Protein AF-A0A8T2UZT3-F1 (afdb_monomer)

Structure (mmCIF, N/CA/C/O backbone):
data_AF-A0A8T2UZT3-F1
#
_entry.id   AF-A0A8T2UZT3-F1
#
loop_
_atom_site.group_PDB
_atom_site.id
_atom_site.type_symbol
_atom_si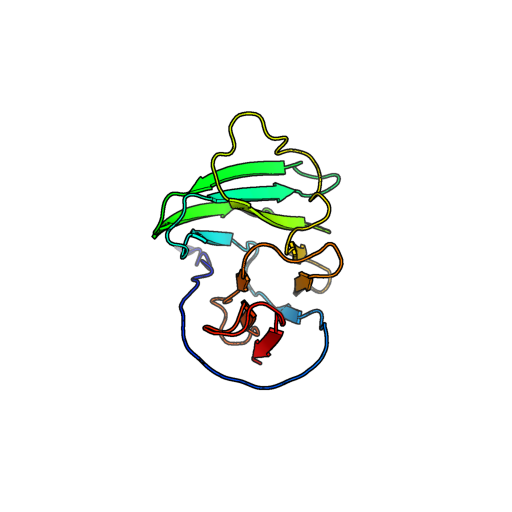te.label_atom_id
_atom_site.label_alt_id
_atom_site.label_comp_id
_atom_site.label_asym_id
_atom_site.label_entity_id
_atom_site.label_seq_id
_atom_site.pdbx_PDB_ins_code
_atom_site.Cartn_x
_atom_site.Cartn_y
_atom_site.Cartn_z
_atom_site.occupancy
_atom_site.B_iso_or_equiv
_atom_site.auth_seq_id
_atom_site.auth_comp_id
_atom_site.auth_asym_id
_atom_site.auth_atom_id
_atom_site.pdbx_PDB_model_num
ATOM 1 N N . MET A 1 1 ? -3.918 -9.279 -37.104 1.00 33.41 1 MET A N 1
ATOM 2 C CA . MET A 1 1 ? -2.970 -9.487 -35.991 1.00 33.41 1 MET A CA 1
ATOM 3 C C . MET A 1 1 ? -3.559 -8.793 -34.781 1.00 33.41 1 MET A C 1
ATOM 5 O O . MET A 1 1 ? -3.573 -7.572 -34.755 1.00 33.41 1 MET A O 1
ATOM 9 N N . TYR A 1 2 ? -4.164 -9.549 -33.867 1.00 26.02 2 TYR A N 1
ATOM 10 C CA . TYR A 1 2 ? -4.752 -9.002 -32.644 1.00 26.02 2 TYR A CA 1
ATOM 11 C C . TYR A 1 2 ? -3.688 -9.068 -31.547 1.00 26.02 2 TYR A C 1
ATOM 13 O O . TYR A 1 2 ? -3.231 -10.158 -31.210 1.00 26.02 2 TYR A O 1
ATOM 21 N N . SER A 1 3 ? -3.255 -7.909 -31.048 1.00 29.91 3 SER A N 1
ATOM 22 C CA . SER A 1 3 ? -2.417 -7.824 -29.852 1.00 29.91 3 SER A CA 1
ATOM 23 C C . SER A 1 3 ? -3.328 -8.016 -28.642 1.00 29.91 3 SER A C 1
ATOM 25 O O . SER A 1 3 ? -4.136 -7.145 -28.329 1.00 29.91 3 SER A O 1
ATOM 27 N N . LEU A 1 4 ? -3.267 -9.193 -28.024 1.00 28.86 4 LEU A N 1
ATOM 28 C CA . LEU A 1 4 ? -3.896 -9.455 -26.734 1.00 28.86 4 LEU A CA 1
ATOM 29 C C . LEU A 1 4 ? -2.993 -8.850 -25.656 1.00 28.86 4 LEU A C 1
ATOM 31 O O . LEU A 1 4 ? -1.961 -9.422 -25.314 1.00 28.86 4 LEU A O 1
ATOM 35 N N . SER A 1 5 ? -3.359 -7.677 -25.144 1.00 33.09 5 SER A N 1
ATOM 36 C CA . SER A 1 5 ? -2.734 -7.100 -23.956 1.00 33.09 5 SER A CA 1
ATOM 37 C C . SER A 1 5 ? -3.141 -7.928 -22.734 1.00 33.09 5 SER A C 1
ATOM 39 O O . SER A 1 5 ? -4.269 -7.813 -22.256 1.00 33.09 5 SER A O 1
ATOM 41 N N . LEU A 1 6 ? -2.244 -8.788 -22.241 1.00 32.38 6 LEU A N 1
ATOM 42 C CA . LEU A 1 6 ? -2.398 -9.405 -20.924 1.00 32.38 6 LEU A CA 1
ATOM 43 C C . LEU A 1 6 ? -2.121 -8.339 -19.856 1.00 32.38 6 LEU A C 1
ATOM 45 O O . LEU A 1 6 ? -0.973 -7.962 -19.637 1.00 32.38 6 LEU A O 1
ATOM 49 N N . SER A 1 7 ? -3.167 -7.851 -19.195 1.00 34.31 7 SER A N 1
ATOM 50 C CA . SER A 1 7 ? -3.043 -7.069 -17.965 1.00 34.31 7 SER A CA 1
ATOM 51 C C . SER A 1 7 ? -2.742 -8.014 -16.798 1.00 34.31 7 SER A C 1
ATOM 53 O O . SER A 1 7 ? -3.551 -8.894 -16.498 1.00 34.31 7 SER A O 1
ATOM 55 N N . LEU A 1 8 ? -1.593 -7.850 -16.136 1.00 37.09 8 LEU A N 1
ATOM 56 C CA . LEU A 1 8 ? -1.303 -8.528 -14.871 1.00 37.09 8 LEU A CA 1
ATOM 57 C C . LEU A 1 8 ? -2.037 -7.799 -13.739 1.00 37.09 8 LEU A C 1
ATOM 59 O O . LEU A 1 8 ? -1.642 -6.713 -13.327 1.00 37.09 8 LEU A O 1
ATOM 63 N N . SER A 1 9 ? -3.119 -8.393 -13.244 1.00 35.59 9 SER A N 1
ATOM 64 C CA . SER A 1 9 ? -3.790 -7.985 -12.005 1.00 35.59 9 SER A CA 1
ATOM 65 C C . SER A 1 9 ? -3.053 -8.611 -10.827 1.00 35.59 9 SER A C 1
ATOM 67 O O . SER A 1 9 ? -2.934 -9.827 -10.840 1.00 35.59 9 SER A O 1
ATOM 69 N N . LEU A 1 10 ? -2.558 -7.887 -9.818 1.00 36.94 10 LEU A N 1
ATOM 70 C CA . LEU A 1 10 ? -2.170 -8.538 -8.552 1.00 36.94 10 LEU A CA 1
ATOM 71 C C . LEU A 1 10 ? -3.435 -9.082 -7.863 1.00 36.94 10 LEU A C 1
ATOM 73 O O . LEU A 1 10 ? -4.482 -8.455 -7.925 1.00 36.94 10 LEU A O 1
ATOM 77 N N . SER A 1 11 ? -3.389 -10.240 -7.210 1.00 33.47 11 SER A N 1
ATOM 78 C CA .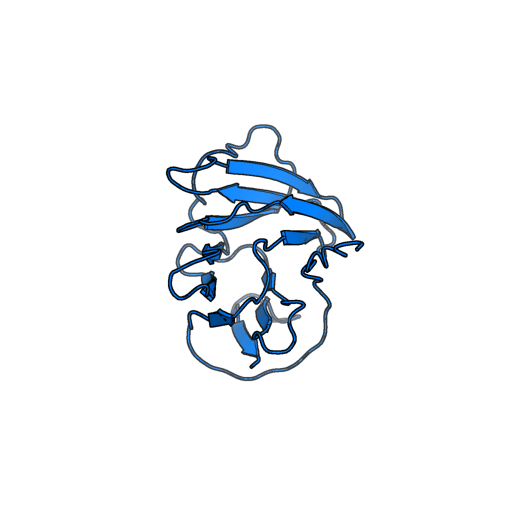 SER A 1 11 ? -4.548 -10.776 -6.482 1.00 33.47 11 SER A CA 1
ATOM 79 C C . SER A 1 11 ? -4.107 -11.241 -5.101 1.00 33.47 11 SER A C 1
ATOM 81 O O . SER A 1 11 ? -3.419 -12.252 -4.979 1.00 33.47 11 SER A O 1
ATOM 83 N N . LEU A 1 12 ? -4.495 -10.512 -4.049 1.00 30.17 12 LEU A N 1
ATOM 84 C CA . LEU A 1 12 ? -4.271 -10.923 -2.658 1.00 30.17 12 LEU A CA 1
ATOM 85 C C . LEU A 1 12 ? -5.051 -12.211 -2.364 1.00 30.17 12 LEU A C 1
ATOM 87 O O . LEU A 1 12 ? -6.256 -12.242 -2.598 1.00 30.17 12 LEU A O 1
ATOM 91 N N . SER A 1 13 ? -4.434 -13.217 -1.742 1.00 30.02 13 SER A N 1
ATOM 92 C CA . SER A 1 13 ? -5.118 -14.388 -1.161 1.00 30.02 13 SER A CA 1
ATOM 93 C C . SER A 1 13 ? -4.395 -14.894 0.097 1.00 30.02 13 SER A C 1
ATOM 95 O O . SER A 1 13 ? -3.169 -14.910 0.126 1.00 30.02 13 SER A O 1
ATOM 97 N N . LEU A 1 14 ? -5.144 -15.294 1.139 1.00 25.36 14 LEU A N 1
ATOM 98 C CA . LEU A 1 14 ? -4.613 -15.782 2.426 1.00 25.36 14 LEU A CA 1
ATOM 99 C C . LEU A 1 14 ? -4.126 -17.238 2.345 1.00 25.36 14 LEU A C 1
ATOM 101 O O . LEU A 1 14 ? -4.898 -18.119 1.975 1.00 25.36 14 LEU A O 1
ATOM 105 N N . SER A 1 15 ? -2.917 -17.521 2.839 1.00 24.89 15 SER A N 1
ATOM 106 C CA . SER A 1 15 ? -2.613 -18.765 3.573 1.00 24.89 15 SER A CA 1
ATOM 107 C C . SER A 1 15 ? -1.273 -18.697 4.333 1.00 24.89 15 SER A C 1
ATOM 109 O O . SER A 1 15 ? -0.363 -17.956 3.971 1.00 24.89 15 SER A O 1
ATOM 111 N N . LEU A 1 16 ? -1.218 -19.451 5.439 1.00 21.41 16 LEU A N 1
ATOM 112 C CA . LEU A 1 16 ? -0.165 -19.545 6.463 1.00 21.41 16 LEU A CA 1
ATOM 113 C C . LEU A 1 16 ? 1.229 -19.940 5.928 1.00 21.41 16 LEU A C 1
ATOM 115 O O . LEU A 1 16 ? 1.329 -20.908 5.176 1.00 21.41 16 LEU A O 1
ATOM 119 N N . SER A 1 17 ? 2.295 -19.333 6.476 1.00 22.38 17 SER A N 1
ATOM 120 C CA . SER A 1 17 ? 3.566 -20.017 6.822 1.00 22.38 17 SER A CA 1
ATOM 121 C C . SER A 1 17 ? 4.558 -19.084 7.547 1.00 22.38 17 SER A C 1
ATOM 123 O O . SER A 1 17 ? 4.803 -17.974 7.083 1.00 22.38 17 SER A O 1
ATOM 125 N N . LEU A 1 18 ? 5.128 -19.555 8.669 1.00 20.45 18 LEU A N 1
ATOM 126 C CA . LEU A 1 18 ? 6.238 -18.941 9.421 1.00 20.45 18 LEU A CA 1
ATOM 127 C C . LEU A 1 18 ? 7.576 -19.047 8.658 1.00 20.45 18 LEU A C 1
ATOM 129 O O . LEU A 1 18 ? 7.887 -20.142 8.201 1.00 20.45 18 LEU A O 1
ATOM 133 N N . SER A 1 19 ? 8.415 -17.996 8.682 1.00 23.06 19 SER A N 1
ATOM 134 C CA . SER A 1 19 ? 9.886 -18.096 8.881 1.00 23.06 19 SER A CA 1
ATOM 135 C C . SER A 1 19 ? 10.582 -16.722 8.877 1.00 23.06 19 SER A C 1
ATOM 137 O O . SER A 1 19 ? 10.531 -16.007 7.881 1.00 23.06 19 SER A O 1
ATOM 139 N N . LEU A 1 20 ? 11.249 -16.369 9.984 1.00 23.52 20 LEU A N 1
ATOM 140 C CA . LEU A 1 20 ? 12.076 -15.165 10.222 1.00 23.52 20 LEU A CA 1
ATOM 141 C C . LEU A 1 20 ? 12.934 -14.723 9.010 1.00 23.52 20 LEU A C 1
ATOM 143 O O . LEU A 1 20 ? 13.589 -15.588 8.439 1.00 23.52 20 LEU A O 1
ATOM 147 N N . SER A 1 21 ? 13.025 -13.410 8.709 1.00 26.19 21 SER A N 1
ATOM 148 C CA . SER A 1 21 ? 14.281 -12.673 8.384 1.00 26.19 21 SER A CA 1
ATOM 149 C C . SER A 1 21 ? 14.043 -11.339 7.634 1.00 26.19 21 SER A C 1
ATOM 151 O O . SER A 1 21 ? 13.323 -11.324 6.647 1.00 26.19 21 SER A O 1
ATOM 153 N N . ARG A 1 22 ? 14.718 -10.270 8.110 1.00 29.55 22 ARG A N 1
ATOM 154 C CA . ARG A 1 22 ? 15.143 -8.996 7.462 1.00 29.55 22 ARG A CA 1
ATOM 155 C C . ARG A 1 22 ? 14.151 -8.230 6.558 1.00 29.55 22 ARG A C 1
ATOM 157 O O . ARG A 1 22 ? 13.735 -8.730 5.525 1.00 29.55 22 ARG A O 1
ATOM 164 N N . HIS A 1 23 ? 13.923 -6.945 6.879 1.00 41.41 23 HIS A N 1
ATOM 165 C CA . HIS A 1 23 ? 13.447 -5.921 5.930 1.00 41.41 23 HIS A CA 1
ATOM 166 C C . HIS A 1 23 ? 14.282 -6.008 4.640 1.00 41.41 23 HIS A C 1
ATOM 168 O O . HIS A 1 23 ? 15.463 -5.656 4.653 1.00 41.41 23 HIS A O 1
ATOM 174 N N . GLY A 1 24 ? 13.703 -6.546 3.574 1.00 48.28 24 GLY A N 1
ATOM 175 C CA . GLY A 1 24 ? 14.345 -6.699 2.278 1.00 48.28 24 GLY A CA 1
ATOM 176 C C . GLY A 1 24 ? 13.503 -6.008 1.221 1.00 48.28 24 GLY A C 1
ATOM 177 O O . GLY A 1 24 ? 12.287 -6.178 1.187 1.00 48.28 24 GLY A O 1
ATOM 178 N N . THR A 1 25 ? 14.153 -5.225 0.371 1.00 56.62 25 THR A N 1
ATOM 179 C CA . THR A 1 25 ? 13.562 -4.768 -0.883 1.00 56.62 25 THR A CA 1
ATOM 180 C C . THR A 1 25 ? 13.504 -5.959 -1.836 1.00 56.62 25 THR A C 1
ATOM 182 O O . THR A 1 25 ? 14.494 -6.677 -1.990 1.00 56.62 25 THR A O 1
ATOM 185 N N . HIS A 1 26 ? 12.344 -6.191 -2.442 1.00 70.50 26 HIS A N 1
ATOM 186 C CA . HIS A 1 26 ? 12.123 -7.281 -3.384 1.00 70.50 26 HIS A CA 1
ATOM 187 C C . HIS A 1 26 ? 12.073 -6.754 -4.812 1.00 70.50 26 HIS A C 1
ATOM 189 O O . HIS A 1 26 ? 11.541 -5.672 -5.042 1.00 70.50 26 HIS A O 1
ATOM 195 N N . GLU A 1 27 ? 12.608 -7.524 -5.757 1.00 65.25 27 GLU A N 1
ATOM 196 C CA . GLU A 1 27 ? 12.654 -7.174 -7.177 1.00 65.25 27 GLU A CA 1
ATOM 197 C C . GLU A 1 27 ? 11.768 -8.125 -7.988 1.00 65.25 27 GLU A C 1
ATOM 199 O O . GLU A 1 27 ? 11.709 -9.327 -7.717 1.00 65.25 27 GLU A O 1
ATOM 204 N N . CYS A 1 28 ? 11.090 -7.587 -8.997 1.00 59.56 28 CYS A N 1
ATOM 205 C CA . CYS A 1 28 ? 10.244 -8.334 -9.912 1.00 59.56 28 CYS A CA 1
ATOM 206 C C . CYS A 1 28 ? 10.486 -7.861 -11.345 1.00 59.56 28 CYS A C 1
ATOM 208 O O . CYS A 1 28 ? 10.334 -6.684 -11.670 1.00 59.56 28 CYS A O 1
ATOM 210 N N . SER A 1 29 ? 10.890 -8.784 -12.215 1.00 58.38 29 SER A N 1
ATOM 211 C CA . SER A 1 29 ? 11.054 -8.505 -13.641 1.00 58.38 29 SER A CA 1
ATOM 212 C C . SER A 1 29 ? 9.718 -8.654 -14.362 1.00 58.38 29 SER A C 1
ATOM 214 O O . SER A 1 29 ? 9.027 -9.662 -14.188 1.00 58.38 29 SER A O 1
ATOM 216 N N . HIS A 1 30 ? 9.379 -7.694 -15.223 1.00 59.44 30 HIS A N 1
ATOM 217 C CA . HIS A 1 30 ? 8.172 -7.743 -16.047 1.00 59.44 30 HIS A CA 1
ATOM 218 C C . HIS A 1 30 ? 8.514 -7.679 -17.538 1.00 59.44 30 HIS A C 1
ATOM 220 O O . HIS A 1 30 ? 9.386 -6.932 -17.969 1.00 59.44 30 HIS A O 1
ATOM 226 N N . SER A 1 31 ? 7.797 -8.465 -18.347 1.00 48.81 31 SER A N 1
ATOM 227 C CA . SER A 1 31 ? 7.866 -8.411 -19.815 1.00 48.81 31 SER A CA 1
ATOM 228 C C . SER A 1 31 ? 6.829 -7.461 -20.433 1.00 48.81 31 SER A C 1
ATOM 230 O O . SER A 1 31 ? 6.759 -7.344 -21.654 1.00 48.81 31 SER A O 1
ATOM 232 N N . SER A 1 32 ? 5.987 -6.827 -19.610 1.00 52.53 32 SER A N 1
ATOM 233 C CA . SER A 1 32 ? 4.880 -5.953 -20.016 1.00 52.53 32 SER A CA 1
ATOM 234 C C . SER A 1 32 ? 5.037 -4.548 -19.442 1.00 52.53 32 SER A C 1
ATOM 236 O O . SER A 1 32 ? 5.545 -4.374 -18.341 1.00 52.53 32 SER A O 1
ATOM 238 N N . SER A 1 33 ? 4.541 -3.547 -20.168 1.00 54.12 33 SER A N 1
ATOM 239 C CA . SER A 1 33 ? 4.719 -2.119 -19.880 1.00 54.12 33 SER A CA 1
ATOM 240 C C . SER A 1 33 ? 3.772 -1.539 -18.819 1.00 54.12 33 SER A C 1
ATOM 242 O O . SER A 1 33 ? 3.598 -0.326 -18.784 1.00 54.12 33 SER A O 1
ATOM 244 N N . SER A 1 34 ? 3.085 -2.350 -18.012 1.00 62.50 34 SER A N 1
ATOM 245 C CA . SER A 1 34 ? 2.113 -1.835 -17.038 1.00 62.50 34 SER A CA 1
ATOM 246 C C . SER A 1 34 ? 1.902 -2.793 -15.872 1.00 62.50 34 SER A C 1
ATOM 248 O O . SER A 1 34 ? 1.563 -3.959 -16.094 1.00 62.50 34 SER A O 1
ATOM 250 N N . THR A 1 35 ? 2.012 -2.268 -14.655 1.00 71.94 35 THR A N 1
ATOM 251 C CA . THR A 1 35 ? 1.672 -2.965 -13.411 1.00 71.94 35 THR A CA 1
ATOM 252 C C . THR A 1 35 ? 0.360 -2.392 -12.877 1.00 71.94 35 THR A C 1
ATOM 254 O O . THR A 1 35 ? 0.152 -1.181 -12.885 1.00 71.94 35 THR A O 1
ATOM 257 N N . ASN A 1 36 ? -0.577 -3.234 -12.452 1.00 80.62 36 ASN A N 1
ATOM 258 C CA . ASN A 1 36 ? -1.818 -2.772 -11.827 1.00 80.62 36 ASN A CA 1
ATOM 259 C C . ASN A 1 36 ? -1.863 -3.249 -10.377 1.00 80.62 36 ASN A C 1
ATOM 261 O O . ASN A 1 36 ? -1.637 -4.429 -10.104 1.00 80.62 36 ASN A O 1
ATOM 265 N N . VAL A 1 37 ? -2.147 -2.334 -9.450 1.00 85.81 37 VAL A N 1
ATOM 266 C CA . VAL A 1 37 ? -2.246 -2.664 -8.029 1.00 85.81 37 VAL A CA 1
ATOM 267 C C . VAL A 1 37 ? -3.715 -2.801 -7.646 1.00 85.81 37 VAL A C 1
ATOM 269 O O . VAL A 1 37 ? -4.427 -1.810 -7.510 1.00 85.81 37 VAL A O 1
ATOM 272 N N . HIS A 1 38 ? -4.143 -4.040 -7.419 1.00 89.94 38 HIS A N 1
ATOM 273 C CA . HIS A 1 38 ? -5.479 -4.364 -6.929 1.00 89.94 38 HIS A CA 1
ATOM 274 C C . HIS A 1 38 ? -5.486 -4.394 -5.396 1.00 89.94 38 HIS A C 1
ATOM 276 O O . HIS A 1 38 ? -4.890 -5.275 -4.763 1.00 89.94 38 HIS A O 1
ATOM 282 N N . VAL A 1 39 ? -6.156 -3.425 -4.783 1.00 91.19 39 VAL A N 1
ATOM 283 C CA . VAL A 1 39 ? -6.263 -3.300 -3.328 1.00 91.19 39 VAL A CA 1
ATOM 284 C C . VAL A 1 39 ? -7.546 -3.967 -2.870 1.00 91.19 39 VAL A C 1
ATOM 286 O O . VAL A 1 39 ? -8.614 -3.624 -3.357 1.00 91.19 39 VAL A O 1
ATOM 289 N N . VAL A 1 40 ? -7.462 -4.877 -1.899 1.00 92.62 40 VAL A N 1
ATOM 290 C CA . VAL A 1 40 ? -8.634 -5.582 -1.358 1.00 92.62 40 VAL A CA 1
ATOM 291 C C . VAL A 1 40 ? -8.698 -5.394 0.146 1.00 92.62 40 VAL A C 1
ATOM 293 O O . VAL A 1 40 ? -7.744 -5.726 0.855 1.00 92.62 40 VAL A O 1
ATOM 296 N N . ASN A 1 41 ? -9.839 -4.931 0.651 1.00 92.94 41 ASN A N 1
ATOM 297 C CA . ASN A 1 41 ? -10.075 -4.898 2.084 1.00 92.94 41 ASN A CA 1
ATOM 298 C C . ASN A 1 41 ? -10.470 -6.292 2.595 1.00 92.94 41 ASN A C 1
ATOM 300 O O . ASN A 1 41 ? -11.550 -6.802 2.305 1.00 92.94 41 ASN A O 1
ATOM 304 N N . ARG A 1 42 ? -9.592 -6.907 3.390 1.00 90.19 42 ARG A N 1
ATOM 305 C CA . ARG A 1 42 ? -9.829 -8.208 4.038 1.00 90.19 42 ARG A CA 1
ATOM 306 C C . ARG A 1 42 ? -10.102 -8.099 5.543 1.00 90.19 42 ARG A C 1
ATOM 308 O O . ARG A 1 42 ? -10.167 -9.127 6.214 1.00 90.19 42 ARG A O 1
ATOM 315 N N . THR A 1 43 ? -10.224 -6.889 6.086 1.00 86.31 43 THR A N 1
ATOM 316 C CA . THR A 1 43 ? -10.573 -6.662 7.494 1.00 86.31 43 THR A CA 1
ATOM 317 C C . THR A 1 43 ? -12.099 -6.650 7.667 1.00 86.31 43 THR A C 1
ATOM 319 O O . THR A 1 43 ? -12.839 -6.469 6.697 1.00 86.31 43 THR A O 1
ATOM 322 N N . PRO A 1 44 ? -12.614 -6.857 8.895 1.00 90.81 44 PRO A N 1
ATOM 323 C CA . PRO A 1 44 ? -14.047 -6.732 9.170 1.00 90.81 44 PRO A CA 1
ATOM 324 C C . PRO A 1 44 ? -14.520 -5.269 9.265 1.00 90.81 44 PRO A C 1
ATOM 326 O O . PRO A 1 44 ? -15.715 -5.029 9.423 1.00 90.81 44 PRO A O 1
ATOM 329 N N . SER A 1 45 ? -13.604 -4.298 9.198 1.00 91.56 45 SER A N 1
ATOM 330 C CA . SER A 1 45 ? -13.863 -2.861 9.307 1.00 91.56 45 SER A CA 1
ATOM 331 C C . SER A 1 45 ? -13.779 -2.177 7.940 1.00 91.56 45 SER A C 1
ATOM 333 O O . SER A 1 45 ? -13.086 -2.640 7.038 1.00 91.56 45 SER A O 1
ATOM 335 N N . THR A 1 46 ? -14.483 -1.057 7.767 1.00 94.62 46 THR A N 1
ATOM 336 C CA . THR A 1 46 ? -14.251 -0.172 6.615 1.00 94.62 46 THR A CA 1
ATOM 337 C C . THR A 1 46 ? -12.867 0.456 6.733 1.00 94.62 46 THR A C 1
ATOM 339 O O . THR A 1 46 ? -12.477 0.875 7.826 1.00 94.62 46 THR A O 1
ATOM 342 N N . LEU A 1 47 ? -12.146 0.536 5.617 1.00 95.00 47 LEU A N 1
ATOM 343 C CA . LEU A 1 47 ? -10.829 1.154 5.530 1.00 95.00 47 LEU A CA 1
ATOM 344 C C . LEU A 1 47 ? -10.837 2.321 4.547 1.00 95.00 47 LEU A C 1
ATOM 346 O O . LEU A 1 47 ? -11.481 2.258 3.503 1.00 95.00 47 LEU A O 1
ATOM 350 N N . CYS A 1 48 ? -10.028 3.335 4.831 1.00 95.19 48 CYS A N 1
ATOM 351 C CA . CYS A 1 48 ? -9.609 4.311 3.840 1.00 95.19 48 CYS A CA 1
ATOM 352 C C . CYS A 1 48 ? -8.236 3.904 3.299 1.00 95.19 48 CYS A C 1
ATOM 354 O O . CYS A 1 48 ? -7.218 4.107 3.970 1.00 95.19 48 CYS A O 1
ATOM 356 N N . ALA A 1 49 ? -8.212 3.313 2.105 1.00 95.31 49 ALA A N 1
ATOM 357 C CA . ALA A 1 49 ? -6.982 2.979 1.397 1.00 95.31 49 ALA A CA 1
ATOM 358 C C . ALA A 1 49 ? -6.446 4.221 0.683 1.00 95.31 49 ALA A C 1
ATOM 360 O O . ALA A 1 49 ? -7.215 4.994 0.114 1.00 95.31 49 ALA A O 1
ATOM 361 N N . LYS A 1 50 ? -5.131 4.427 0.715 1.00 94.31 50 LYS A N 1
ATOM 362 C CA . LYS A 1 50 ? -4.475 5.615 0.166 1.00 94.31 50 LYS A CA 1
ATOM 363 C C . LYS A 1 50 ? -3.212 5.247 -0.581 1.00 94.31 50 LYS A C 1
ATOM 365 O O . LYS A 1 50 ? -2.525 4.296 -0.209 1.00 94.31 50 LYS A O 1
ATOM 370 N N . TYR A 1 51 ? -2.884 6.050 -1.584 1.00 92.75 51 TYR A N 1
ATOM 371 C CA . TYR A 1 51 ? -1.568 6.040 -2.201 1.00 92.75 51 TYR A CA 1
ATOM 372 C C . TYR A 1 51 ? -1.062 7.456 -2.438 1.00 92.75 51 TYR A C 1
ATOM 374 O O . TYR A 1 51 ? -1.845 8.392 -2.608 1.00 92.75 51 TYR A O 1
ATOM 382 N N . TRP A 1 52 ? 0.257 7.590 -2.497 1.00 93.44 52 TRP A N 1
ATOM 383 C CA . TRP A 1 52 ? 0.937 8.819 -2.865 1.00 93.44 52 TRP A CA 1
ATOM 384 C C . TRP A 1 52 ? 2.180 8.512 -3.697 1.00 93.44 52 TRP A C 1
ATOM 386 O O . TRP A 1 52 ? 2.963 7.631 -3.349 1.00 93.44 52 TRP A O 1
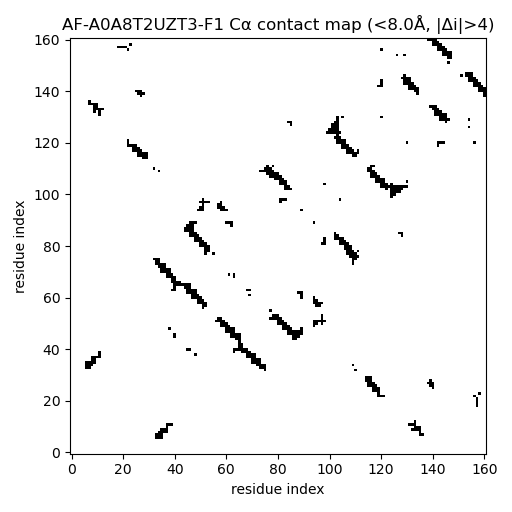ATOM 396 N N . VAL A 1 53 ? 2.349 9.252 -4.790 1.00 91.00 53 VAL A N 1
ATOM 397 C CA . VAL A 1 53 ? 3.498 9.200 -5.694 1.00 91.00 53 VAL A CA 1
ATOM 398 C C . VAL A 1 53 ? 4.124 10.598 -5.735 1.00 91.00 53 VAL A C 1
ATOM 400 O O . VAL A 1 53 ? 3.538 11.516 -6.331 1.00 91.00 53 VAL A O 1
ATOM 403 N N . PRO A 1 54 ? 5.287 10.801 -5.093 1.00 88.31 54 PRO A N 1
ATOM 404 C CA . PRO A 1 54 ? 5.979 12.084 -5.094 1.00 88.31 54 PRO A CA 1
ATOM 405 C C . PRO A 1 54 ? 6.291 12.553 -6.520 1.00 88.31 54 PRO A C 1
ATOM 407 O O . PRO A 1 54 ? 6.691 11.754 -7.359 1.00 88.31 54 PRO A O 1
ATOM 410 N N . ASN A 1 55 ? 6.156 13.856 -6.789 1.00 80.50 55 ASN A N 1
ATOM 411 C CA . ASN A 1 55 ? 6.594 14.520 -8.032 1.00 80.50 55 ASN A CA 1
ATOM 412 C C . ASN A 1 55 ? 5.999 14.000 -9.360 1.00 80.50 55 ASN A C 1
ATOM 414 O O . ASN A 1 55 ? 6.414 14.465 -10.417 1.00 80.50 55 ASN A O 1
ATOM 418 N N . HIS A 1 56 ? 5.021 13.091 -9.319 1.00 73.31 56 HIS A N 1
ATOM 419 C CA . HIS A 1 56 ? 4.350 12.561 -10.507 1.00 73.31 56 HIS A CA 1
ATOM 420 C C . HIS A 1 56 ? 2.850 12.871 -10.478 1.00 73.31 56 HIS A C 1
ATOM 422 O O . HIS A 1 56 ? 2.417 13.907 -10.974 1.00 73.31 56 HIS A O 1
ATOM 428 N N . ILE A 1 57 ? 2.051 11.977 -9.888 1.00 78.94 57 ILE A N 1
ATOM 429 C CA . ILE A 1 57 ? 0.580 12.001 -9.978 1.00 78.94 57 ILE A CA 1
ATOM 430 C C . ILE A 1 57 ? -0.061 12.619 -8.723 1.00 78.94 57 ILE A C 1
ATOM 432 O O . ILE A 1 57 ? -1.211 13.052 -8.752 1.00 78.94 57 ILE A O 1
ATOM 436 N N . GLY A 1 58 ? 0.682 12.709 -7.615 1.00 87.56 58 GLY A N 1
ATOM 437 C CA . GLY A 1 58 ? 0.136 13.101 -6.319 1.00 87.56 58 GLY A CA 1
ATOM 438 C C . GLY A 1 58 ? -0.422 11.888 -5.587 1.00 87.56 58 GLY A C 1
ATOM 439 O O . GLY A 1 58 ? 0.205 10.834 -5.577 1.00 87.56 58 GLY A O 1
ATOM 440 N N . GLY A 1 59 ? -1.575 12.018 -4.940 1.00 89.62 59 GLY A N 1
ATOM 441 C CA . GLY A 1 59 ? -2.176 10.912 -4.201 1.00 89.62 59 GLY A CA 1
ATOM 442 C C . GLY A 1 59 ? -3.690 10.899 -4.295 1.00 89.62 59 GLY A C 1
ATOM 443 O O . GLY A 1 59 ? -4.320 11.915 -4.603 1.00 89.62 59 GLY A O 1
ATOM 444 N N . ARG A 1 60 ? -4.261 9.729 -4.024 1.00 92.00 60 ARG A N 1
ATOM 445 C CA . ARG A 1 60 ? -5.703 9.502 -3.967 1.00 92.00 60 ARG A CA 1
ATOM 446 C C . ARG A 1 60 ? -6.018 8.527 -2.839 1.00 92.00 60 ARG A C 1
ATOM 448 O O . ARG A 1 60 ? -5.158 7.788 -2.362 1.00 92.00 60 ARG A O 1
ATOM 455 N N . CYS A 1 61 ? -7.272 8.547 -2.416 1.00 93.31 61 CYS A N 1
ATOM 456 C CA . CYS A 1 61 ? -7.822 7.617 -1.455 1.00 93.31 61 CYS A CA 1
ATOM 457 C C . CYS A 1 61 ? -9.145 7.037 -1.946 1.00 93.31 61 CYS A C 1
ATOM 459 O O . CYS A 1 61 ? -9.829 7.664 -2.756 1.00 93.31 61 CYS A O 1
ATOM 461 N N . GLU A 1 62 ? -9.479 5.855 -1.443 1.00 94.94 62 GLU A N 1
ATOM 462 C CA . GLU A 1 62 ? -10.723 5.150 -1.729 1.00 94.94 62 GLU A CA 1
ATOM 463 C C . GLU A 1 62 ? -11.226 4.476 -0.445 1.00 94.94 62 GLU A C 1
ATOM 465 O O . GLU A 1 62 ? -10.449 3.884 0.314 1.00 94.94 62 GLU A O 1
ATOM 470 N N . GLU A 1 63 ? -12.526 4.601 -0.182 1.00 95.94 63 GLU A N 1
ATOM 471 C CA . GLU A 1 63 ? -13.182 3.935 0.943 1.00 95.94 63 GLU A CA 1
ATOM 472 C C . GLU A 1 63 ? -13.548 2.512 0.541 1.00 95.94 63 GLU A C 1
ATOM 474 O O . GLU A 1 63 ? -14.260 2.306 -0.435 1.00 95.94 63 GLU A O 1
ATOM 479 N N . LEU A 1 64 ? -13.083 1.532 1.312 1.00 93.69 64 LEU A N 1
ATOM 480 C CA . LEU A 1 64 ? -13.317 0.117 1.055 1.00 93.69 64 LEU A CA 1
ATOM 481 C C . LEU A 1 64 ? -14.049 -0.499 2.237 1.00 93.69 64 LEU A C 1
ATOM 483 O O . LEU A 1 64 ? -13.487 -0.636 3.330 1.00 93.69 64 LEU A O 1
ATOM 487 N N . ARG A 1 65 ? -15.295 -0.920 2.035 1.00 96.44 65 ARG A N 1
ATOM 488 C CA . ARG A 1 65 ? -16.003 -1.772 3.000 1.00 96.44 65 ARG A CA 1
ATOM 489 C C . ARG A 1 65 ? -15.368 -3.169 3.033 1.00 96.44 65 ARG A C 1
ATOM 491 O O . ARG A 1 65 ? -14.571 -3.506 2.155 1.00 96.44 65 ARG A O 1
ATOM 498 N N . PRO A 1 66 ? -15.695 -4.005 4.032 1.00 95.12 66 PRO A N 1
ATOM 499 C CA . PRO A 1 66 ? -15.189 -5.372 4.082 1.00 95.12 66 PRO A CA 1
ATOM 500 C C . PRO A 1 66 ? -15.445 -6.124 2.772 1.00 95.12 66 PRO A C 1
ATOM 502 O O . PRO A 1 66 ? -16.588 -6.204 2.321 1.00 95.12 66 PRO A O 1
ATOM 505 N N . HIS A 1 67 ? -14.390 -6.718 2.214 1.00 91.44 67 HIS A N 1
ATOM 506 C CA . HIS A 1 67 ? -14.362 -7.457 0.944 1.00 91.44 67 HIS A CA 1
ATOM 507 C C . HIS A 1 67 ? -14.508 -6.619 -0.332 1.00 91.44 67 HIS A C 1
ATOM 509 O O . HIS A 1 67 ? -14.515 -7.194 -1.420 1.00 91.44 67 HIS A O 1
ATOM 515 N N . GLU A 1 68 ? -14.589 -5.292 -0.235 1.00 94.75 68 GLU A N 1
ATOM 516 C CA . GLU A 1 68 ? -14.503 -4.428 -1.412 1.00 94.75 68 GLU A CA 1
ATOM 517 C C . GLU A 1 68 ? -13.057 -4.294 -1.892 1.00 94.75 68 GLU A C 1
ATOM 519 O O . GLU A 1 68 ? -12.091 -4.510 -1.146 1.00 94.75 68 GLU A O 1
ATOM 524 N N . ALA A 1 69 ? -12.927 -3.943 -3.167 1.00 90.44 69 ALA A N 1
ATOM 525 C CA . ALA A 1 69 ? -11.651 -3.784 -3.829 1.00 90.44 69 ALA A CA 1
ATOM 526 C C . ALA A 1 69 ? -11.617 -2.525 -4.695 1.00 90.44 69 ALA A C 1
ATOM 528 O O . ALA A 1 69 ? -12.655 -2.024 -5.126 1.00 90.44 69 ALA A O 1
ATOM 529 N N . TYR A 1 70 ? -10.407 -2.040 -4.948 1.00 87.12 70 TYR A N 1
ATOM 530 C CA . TYR A 1 70 ? -10.128 -0.863 -5.757 1.00 87.12 70 TYR A CA 1
ATOM 531 C C . TYR A 1 70 ? -8.857 -1.073 -6.573 1.00 87.12 70 TYR A C 1
ATOM 533 O O . TYR A 1 70 ? -7.831 -1.501 -6.040 1.00 87.12 70 TYR A O 1
ATOM 541 N N . ASP A 1 71 ? -8.935 -0.753 -7.862 1.00 86.38 71 ASP A N 1
ATOM 542 C CA . ASP A 1 71 ? -7.820 -0.856 -8.793 1.00 86.38 71 ASP A CA 1
ATOM 543 C C . ASP A 1 71 ? -7.069 0.469 -8.893 1.00 86.38 71 ASP A C 1
ATOM 545 O O . ASP A 1 71 ? -7.642 1.522 -9.184 1.00 86.38 71 ASP A O 1
ATOM 549 N N . VAL A 1 72 ? -5.756 0.401 -8.696 1.00 85.00 72 VAL A N 1
ATOM 550 C CA . VAL A 1 72 ? -4.838 1.504 -8.954 1.00 85.00 72 VAL A CA 1
ATOM 551 C C . VAL A 1 72 ? -4.097 1.210 -10.248 1.00 85.00 72 VAL A C 1
ATOM 553 O O . VAL A 1 72 ? -3.200 0.364 -10.314 1.00 85.00 72 VAL A O 1
ATOM 556 N N . GLU A 1 73 ? -4.483 1.940 -11.288 1.00 80.56 73 GLU A N 1
ATOM 557 C CA . GLU A 1 73 ? -3.777 1.943 -12.561 1.00 80.56 73 GLU A CA 1
ATOM 558 C C . GLU A 1 73 ? -2.455 2.693 -12.396 1.00 80.56 73 GLU A C 1
ATOM 560 O O . GLU A 1 73 ? -2.428 3.922 -12.289 1.00 80.56 73 GLU A O 1
ATOM 565 N N . THR A 1 74 ? -1.346 1.952 -12.350 1.00 74.19 74 THR A N 1
ATOM 566 C CA . THR A 1 74 ? -0.025 2.581 -12.372 1.00 74.19 74 THR A CA 1
ATOM 567 C C . THR A 1 74 ? 0.355 2.878 -13.815 1.00 74.19 74 THR A C 1
ATOM 569 O O . THR A 1 74 ? 0.160 2.064 -14.723 1.00 74.19 74 THR A O 1
ATOM 572 N N . THR A 1 75 ? 0.886 4.072 -14.042 1.00 73.06 75 THR A N 1
ATOM 573 C CA . THR A 1 75 ? 1.593 4.374 -15.284 1.00 73.06 75 THR A CA 1
ATOM 574 C C . THR A 1 75 ? 3.033 3.880 -15.145 1.00 73.06 75 THR A C 1
ATOM 576 O O . THR A 1 75 ? 3.531 3.792 -14.020 1.00 73.06 75 THR A O 1
ATOM 579 N N . PRO A 1 76 ? 3.738 3.602 -16.254 1.00 66.38 76 PRO A N 1
ATOM 580 C CA . PRO A 1 76 ? 5.186 3.431 -16.206 1.00 66.38 76 PRO A CA 1
ATOM 581 C C . PRO A 1 76 ? 5.844 4.569 -15.411 1.00 66.38 76 PRO A C 1
ATOM 583 O O . PRO A 1 76 ? 5.370 5.706 -15.473 1.00 66.38 76 PRO A O 1
ATOM 586 N N . GLU A 1 77 ? 6.925 4.252 -14.694 1.00 77.00 77 GLU A N 1
ATOM 587 C CA . GLU A 1 77 ? 7.794 5.206 -13.982 1.00 77.00 77 GLU A CA 1
ATOM 588 C C . GLU A 1 77 ? 7.261 5.755 -12.649 1.00 77.00 77 GLU A C 1
ATOM 590 O O . GLU A 1 77 ? 7.637 6.848 -12.224 1.00 77.00 77 GLU A O 1
ATOM 595 N N . TRP A 1 78 ? 6.422 5.010 -11.927 1.00 83.88 78 TRP A N 1
ATOM 596 C CA . TRP A 1 78 ? 6.150 5.376 -10.534 1.00 83.88 78 TRP A CA 1
ATOM 597 C C . TRP A 1 78 ? 7.412 5.174 -9.699 1.00 83.88 78 TRP A C 1
ATOM 599 O O . TRP A 1 78 ? 7.804 4.042 -9.432 1.00 83.88 78 TRP A O 1
ATOM 609 N N . SER A 1 79 ? 8.034 6.269 -9.270 1.00 86.69 79 SER A N 1
ATOM 610 C CA . SER A 1 79 ? 9.194 6.251 -8.380 1.00 86.69 79 SER A CA 1
ATOM 611 C C . SER A 1 79 ? 8.807 6.736 -6.984 1.00 86.69 79 SER A C 1
ATOM 613 O O . SER A 1 79 ? 8.260 7.825 -6.817 1.00 86.69 79 SER A O 1
ATOM 615 N N . GLY A 1 80 ? 9.132 5.942 -5.966 1.00 88.00 80 GLY A N 1
ATOM 616 C CA . GLY A 1 80 ? 8.884 6.240 -4.559 1.00 88.00 80 GLY A CA 1
ATOM 617 C C . GLY A 1 80 ? 7.404 6.237 -4.190 1.00 88.00 80 GLY A C 1
ATOM 618 O O . GLY A 1 80 ? 6.998 7.023 -3.337 1.00 88.00 80 GLY A O 1
ATOM 619 N N . ALA A 1 81 ? 6.591 5.411 -4.851 1.00 90.38 81 ALA A N 1
ATOM 620 C CA . ALA A 1 81 ? 5.181 5.306 -4.524 1.00 90.38 81 ALA A CA 1
ATOM 621 C C . ALA A 1 81 ? 5.000 4.618 -3.167 1.00 90.38 81 ALA A C 1
ATOM 623 O O . ALA A 1 81 ? 5.655 3.620 -2.861 1.00 90.38 81 ALA A O 1
ATOM 624 N N . THR A 1 82 ? 4.073 5.136 -2.368 1.00 93.31 82 THR A N 1
ATOM 625 C CA . THR A 1 82 ? 3.717 4.548 -1.079 1.00 93.31 82 THR A CA 1
ATOM 626 C C . THR A 1 82 ? 2.214 4.390 -0.967 1.00 93.31 82 THR A C 1
ATOM 628 O O . THR A 1 82 ? 1.453 5.294 -1.308 1.00 93.31 82 THR A O 1
ATOM 631 N N . MET A 1 83 ? 1.789 3.251 -0.435 1.00 94.06 83 MET A N 1
ATOM 632 C CA . MET A 1 83 ? 0.409 2.931 -0.102 1.00 94.06 83 MET A CA 1
ATOM 633 C C . MET A 1 83 ? 0.261 2.594 1.372 1.00 94.06 83 MET A C 1
ATOM 635 O O . MET A 1 83 ? 1.141 1.992 1.982 1.00 94.06 83 MET A O 1
ATOM 639 N N . TRP A 1 84 ? -0.872 2.976 1.948 1.00 94.12 84 TRP A N 1
ATOM 640 C CA . TRP A 1 84 ? -1.236 2.647 3.322 1.00 94.12 84 TRP A CA 1
ATOM 641 C C . TRP A 1 84 ? -2.756 2.662 3.468 1.00 94.12 84 TRP A C 1
ATOM 643 O O . TRP A 1 84 ? -3.481 3.130 2.591 1.00 94.12 84 TRP A O 1
ATOM 653 N N . ALA A 1 85 ? -3.249 2.154 4.590 1.00 94.12 85 ALA A N 1
ATOM 654 C CA . ALA A 1 85 ? -4.661 2.221 4.929 1.00 94.12 85 ALA A CA 1
ATOM 655 C C . ALA A 1 85 ? -4.834 2.661 6.380 1.00 94.12 85 ALA A C 1
ATOM 657 O O . ALA A 1 85 ? -3.953 2.444 7.212 1.00 94.12 85 ALA A O 1
ATOM 658 N N . VAL A 1 86 ? -5.975 3.270 6.685 1.00 92.25 86 VAL A N 1
ATOM 659 C CA . VAL A 1 86 ? -6.415 3.564 8.054 1.00 92.25 86 VAL A CA 1
ATOM 660 C C . VAL A 1 86 ? -7.842 3.067 8.242 1.00 92.25 86 VAL A C 1
ATOM 662 O O . VAL A 1 86 ? -8.605 3.012 7.279 1.00 92.25 86 VAL A O 1
ATOM 665 N N . GLU A 1 87 ? -8.210 2.701 9.468 1.00 91.50 87 GLU A N 1
ATOM 666 C CA . GLU A 1 87 ? -9.593 2.327 9.762 1.00 91.50 87 GLU A CA 1
ATOM 667 C C . GLU A 1 87 ? -10.530 3.534 9.640 1.00 91.50 87 GLU A C 1
ATOM 669 O O . GLU A 1 87 ? -10.187 4.652 10.032 1.00 91.50 87 GLU A O 1
ATOM 674 N N . GLY A 1 88 ? -11.730 3.290 9.115 1.00 92.00 88 GLY A N 1
ATOM 675 C CA . GLY A 1 88 ? -12.772 4.292 8.927 1.00 92.00 88 GLY A CA 1
ATOM 676 C C . GLY A 1 88 ? -12.912 4.770 7.482 1.00 92.00 88 GLY A C 1
ATOM 677 O O . GLY A 1 88 ? -12.619 4.051 6.531 1.00 92.00 88 GLY A O 1
ATOM 678 N N . VAL A 1 89 ? -13.431 5.988 7.341 1.00 93.31 89 VAL A N 1
ATOM 679 C CA . VAL A 1 89 ? -13.771 6.638 6.066 1.00 93.31 89 VAL A CA 1
ATOM 680 C C . VAL A 1 89 ? -12.679 7.627 5.639 1.00 93.31 89 VAL A C 1
ATOM 682 O O . VAL A 1 89 ? -11.901 8.105 6.467 1.00 93.31 89 VAL A O 1
ATOM 685 N N . CYS A 1 90 ? -12.611 7.949 4.349 1.00 92.25 90 CYS A N 1
ATOM 686 C CA . CYS A 1 90 ? -11.648 8.893 3.784 1.00 92.25 90 CYS A CA 1
ATOM 687 C C . CYS A 1 90 ? -12.087 10.351 3.923 1.00 92.25 90 CYS A C 1
ATOM 689 O O . CYS A 1 90 ? -11.245 11.251 3.867 1.00 92.25 90 CYS A O 1
ATOM 691 N N . SER A 1 91 ? -13.388 10.595 4.106 1.00 89.56 91 SER A N 1
ATOM 692 C CA . SER A 1 91 ? -13.936 11.942 4.276 1.00 89.56 91 SER A CA 1
ATOM 693 C C . SER A 1 91 ? -13.200 12.739 5.364 1.00 89.56 91 SER A C 1
ATOM 695 O O . SER A 1 91 ? -13.042 12.287 6.499 1.00 89.56 91 SER A O 1
ATOM 697 N N . GLY A 1 92 ? -12.731 13.937 5.003 1.00 81.94 92 GLY A N 1
ATOM 698 C CA . GLY A 1 92 ? -11.998 14.835 5.900 1.00 81.94 92 GLY A CA 1
ATOM 699 C C . GLY A 1 92 ? -10.513 14.507 6.090 1.00 81.94 92 GLY A C 1
ATOM 700 O O . GLY A 1 92 ? -9.843 15.205 6.849 1.00 81.94 92 GLY A O 1
ATOM 701 N N . GLN A 1 93 ? -9.971 13.491 5.410 1.00 83.19 93 GLN A N 1
ATOM 702 C CA . GLN A 1 93 ? -8.546 13.177 5.468 1.00 83.19 93 GLN A CA 1
ATOM 703 C C . GLN A 1 93 ? -7.789 13.686 4.233 1.00 83.19 93 GLN A C 1
ATOM 705 O O . GLN A 1 93 ? -8.324 13.647 3.125 1.00 83.19 93 GLN A O 1
ATOM 710 N N . PRO A 1 94 ? -6.520 14.113 4.375 1.00 83.56 94 PRO A N 1
ATOM 711 C CA . PRO A 1 94 ? -5.698 14.407 3.215 1.00 83.56 94 PRO A CA 1
ATOM 712 C C . PRO A 1 94 ? -5.369 13.096 2.488 1.00 83.56 94 PRO A C 1
ATOM 714 O O . PRO A 1 94 ? -5.077 12.068 3.116 1.00 83.56 94 PRO A O 1
ATOM 717 N N . CYS A 1 95 ? -5.479 13.136 1.163 1.00 84.06 95 CYS A N 1
ATOM 718 C CA . CYS A 1 95 ? -5.260 11.981 0.291 1.00 84.06 95 CYS A CA 1
ATOM 719 C C . CYS A 1 95 ? -4.156 12.216 -0.742 1.00 84.06 95 CYS A C 1
ATOM 721 O O . CYS A 1 95 ? -3.789 11.295 -1.453 1.00 84.06 95 CYS A O 1
ATOM 723 N N . ASN A 1 96 ? -3.619 13.433 -0.818 1.00 83.69 96 ASN A N 1
ATOM 724 C CA . ASN A 1 96 ? -2.630 13.876 -1.799 1.00 83.69 96 ASN A CA 1
ATOM 725 C C . ASN A 1 96 ? -1.259 14.203 -1.178 1.00 83.69 96 ASN A C 1
ATOM 727 O O . ASN A 1 96 ? -0.450 14.897 -1.791 1.00 83.69 96 ASN A O 1
ATOM 731 N N . ASN A 1 97 ? -1.001 13.723 0.035 1.00 86.94 97 ASN A N 1
ATOM 732 C CA . ASN A 1 97 ? 0.271 13.840 0.737 1.00 86.94 97 ASN A CA 1
ATOM 733 C C . ASN A 1 97 ? 0.788 12.456 1.135 1.00 86.94 97 ASN A C 1
ATOM 735 O O . ASN A 1 97 ? 0.037 11.487 1.119 1.00 86.94 97 ASN A O 1
ATOM 739 N N . GLY A 1 98 ? 2.069 12.376 1.491 1.00 88.19 98 GLY A N 1
ATOM 740 C CA . GLY A 1 98 ? 2.673 11.131 1.951 1.00 88.19 98 GLY A CA 1
ATOM 741 C C . GLY A 1 98 ? 2.054 10.580 3.242 1.00 88.19 98 GLY A C 1
ATOM 742 O O . GLY A 1 98 ? 1.300 11.278 3.930 1.00 88.19 98 GLY A O 1
ATOM 743 N N . PRO A 1 99 ? 2.384 9.324 3.583 1.00 90.62 99 PRO A N 1
ATOM 744 C CA . PRO A 1 99 ? 1.843 8.653 4.757 1.00 90.62 99 PRO A CA 1
ATOM 745 C C . PRO A 1 99 ? 2.192 9.400 6.056 1.00 90.62 99 PRO A C 1
ATOM 747 O O . PRO A 1 99 ? 3.302 9.923 6.192 1.00 90.62 99 PRO A O 1
ATOM 750 N N . PRO A 1 100 ? 1.282 9.429 7.046 1.00 90.06 100 PRO A N 1
ATOM 751 C CA . PRO A 1 100 ? 1.595 9.926 8.380 1.00 90.06 100 PRO A CA 1
ATOM 752 C C . PRO A 1 100 ? 2.484 8.933 9.151 1.00 90.06 100 PRO A C 1
ATOM 754 O O . PRO A 1 100 ? 2.709 7.799 8.728 1.00 90.06 100 PRO A O 1
ATOM 757 N N . PHE A 1 101 ? 2.952 9.334 10.334 1.00 91.19 101 PHE A N 1
ATOM 758 C CA . PHE A 1 101 ? 3.505 8.385 11.303 1.00 91.19 101 PHE A CA 1
ATOM 759 C C . PHE A 1 101 ? 2.406 7.461 11.855 1.00 91.19 101 PHE A C 1
ATOM 761 O O . PHE A 1 101 ? 1.227 7.810 11.875 1.00 91.19 101 PHE A O 1
ATOM 768 N N . GLY A 1 102 ? 2.805 6.287 12.334 1.00 89.12 102 GLY A N 1
ATOM 769 C CA . GLY A 1 102 ? 1.943 5.285 12.955 1.00 89.12 102 GLY A CA 1
ATOM 770 C C . GLY A 1 102 ? 1.328 4.265 11.994 1.00 89.12 102 GLY A C 1
ATOM 771 O O . GLY A 1 102 ? 0.566 3.424 12.456 1.00 89.12 102 GLY A O 1
ATOM 772 N N . VAL A 1 103 ? 1.632 4.309 10.692 1.00 90.50 103 VAL A N 1
ATOM 773 C CA . VAL A 1 103 ? 1.005 3.427 9.690 1.00 90.50 103 VAL A CA 1
ATOM 774 C C . VAL A 1 103 ? 1.991 2.445 9.070 1.00 90.50 103 VAL A C 1
ATOM 776 O O . VAL A 1 103 ? 3.151 2.784 8.837 1.00 90.50 103 VAL A O 1
ATOM 779 N N . THR A 1 104 ? 1.492 1.251 8.751 1.00 91.06 104 THR A N 1
ATOM 780 C CA . THR A 1 104 ? 2.189 0.277 7.905 1.00 91.06 104 THR A CA 1
ATOM 781 C C . THR A 1 104 ? 2.204 0.790 6.463 1.00 91.06 104 THR A C 1
ATOM 783 O O . THR A 1 104 ? 1.166 1.215 5.952 1.00 91.06 104 THR A O 1
ATOM 786 N N . GLN A 1 105 ? 3.355 0.739 5.795 1.00 92.62 105 GLN A N 1
ATOM 787 C CA . GLN A 1 105 ? 3.538 1.283 4.447 1.00 92.62 105 GLN A CA 1
ATOM 788 C C . GLN A 1 105 ? 3.903 0.180 3.457 1.00 92.62 105 GLN A C 1
ATOM 790 O O . GLN A 1 105 ? 4.798 -0.616 3.721 1.00 92.62 105 GLN A O 1
ATOM 795 N N . PHE A 1 106 ? 3.239 0.151 2.307 1.00 93.69 106 PHE A N 1
ATOM 796 C CA . PHE A 1 106 ? 3.674 -0.585 1.125 1.00 93.69 106 PHE A CA 1
ATOM 797 C C . PHE A 1 106 ? 4.404 0.387 0.201 1.00 93.69 106 PHE A C 1
ATOM 799 O O . PHE A 1 106 ? 3.774 1.275 -0.371 1.00 93.69 106 PHE A O 1
ATOM 806 N N . ASN A 1 107 ? 5.721 0.243 0.089 1.00 92.12 107 ASN A N 1
ATOM 807 C CA . ASN A 1 107 ? 6.556 1.088 -0.760 1.00 92.12 107 ASN A CA 1
ATOM 808 C C . ASN A 1 107 ? 6.884 0.338 -2.039 1.00 92.12 107 ASN A C 1
ATOM 810 O O . ASN A 1 107 ? 7.246 -0.837 -1.976 1.00 92.12 107 ASN A O 1
ATOM 814 N N . PHE A 1 108 ? 6.783 1.006 -3.183 1.00 89.25 108 PHE A N 1
ATOM 815 C CA . PHE A 1 108 ? 7.069 0.381 -4.462 1.00 89.25 108 PHE A CA 1
ATOM 816 C C . PHE A 1 108 ? 7.542 1.373 -5.526 1.00 89.25 108 PHE A C 1
ATOM 818 O O . PHE A 1 108 ? 7.243 2.567 -5.494 1.00 89.25 108 PHE A O 1
ATOM 825 N N . ASN A 1 109 ? 8.291 0.844 -6.487 1.00 86.69 109 ASN A N 1
ATOM 826 C CA . ASN A 1 109 ? 8.684 1.509 -7.716 1.00 86.69 109 ASN A CA 1
ATOM 827 C C . ASN A 1 109 ? 8.237 0.643 -8.893 1.00 86.69 109 ASN A C 1
ATOM 829 O O . ASN A 1 109 ? 8.480 -0.563 -8.873 1.00 86.69 109 ASN A O 1
ATOM 833 N N . ILE A 1 110 ? 7.627 1.253 -9.906 1.00 83.19 110 ILE A N 1
ATOM 834 C CA . ILE A 1 110 ? 7.195 0.581 -11.135 1.00 83.19 110 ILE A CA 1
ATOM 835 C C . ILE A 1 110 ? 8.048 1.063 -12.304 1.00 83.19 110 ILE A C 1
ATOM 837 O O . ILE A 1 110 ? 8.170 2.268 -12.535 1.00 83.19 110 ILE A O 1
ATOM 841 N N . GLY A 1 111 ? 8.600 0.127 -13.073 1.00 74.31 111 GLY A N 1
ATOM 842 C CA . GLY A 1 111 ? 9.399 0.428 -14.260 1.00 74.31 111 GLY A CA 1
ATOM 843 C C . GLY A 1 111 ? 10.772 1.033 -13.953 1.00 74.31 111 GLY A C 1
ATOM 844 O O . GLY A 1 111 ? 11.278 1.824 -14.748 1.00 74.31 111 GLY A O 1
ATOM 845 N N . GLY A 1 112 ? 11.391 0.683 -12.819 1.00 61.41 112 GLY A N 1
ATOM 846 C CA . GLY A 1 112 ? 12.764 1.098 -12.511 1.00 61.41 112 GLY A CA 1
ATOM 847 C C . GLY A 1 112 ? 13.767 0.511 -13.511 1.00 61.41 112 GLY A C 1
ATOM 848 O O . GLY A 1 112 ? 13.518 -0.539 -14.082 1.00 61.41 112 GLY A O 1
ATOM 849 N N . SER A 1 113 ? 14.917 1.146 -13.755 1.00 52.62 113 SER A N 1
ATOM 850 C CA . SER A 1 113 ? 15.973 0.575 -14.616 1.00 52.62 113 SER A CA 1
ATOM 851 C C . SER A 1 113 ? 16.763 -0.493 -13.842 1.00 52.62 113 SER A C 1
ATOM 853 O O . SER A 1 113 ? 17.348 -0.122 -12.822 1.00 52.62 113 SER A O 1
ATOM 855 N N . PRO A 1 114 ? 16.858 -1.768 -14.288 1.00 56.66 114 PRO A N 1
ATOM 856 C CA . PRO A 1 114 ? 16.587 -2.317 -15.631 1.00 56.66 114 PRO A CA 1
ATOM 857 C C . PRO A 1 114 ? 15.205 -3.001 -15.811 1.00 56.66 114 PRO A C 1
ATOM 859 O O . PRO A 1 114 ? 15.104 -4.225 -15.788 1.00 56.66 114 PRO A O 1
ATOM 862 N N . ALA A 1 115 ? 14.148 -2.220 -16.051 1.00 67.94 115 ALA A N 1
ATOM 863 C CA . ALA A 1 115 ? 12.745 -2.661 -16.133 1.00 67.94 115 ALA A CA 1
ATOM 864 C C . ALA A 1 115 ? 12.297 -3.581 -14.971 1.00 67.94 115 ALA A C 1
ATOM 866 O O . ALA A 1 115 ? 11.577 -4.561 -15.175 1.00 67.94 115 ALA A O 1
ATOM 867 N N . LEU A 1 116 ? 12.762 -3.276 -13.757 1.00 74.62 116 LEU A N 1
ATOM 868 C CA . LEU A 1 116 ? 12.410 -3.990 -12.536 1.00 74.62 116 LEU A CA 1
ATOM 869 C C . LEU A 1 116 ? 11.427 -3.166 -11.716 1.00 74.62 116 LEU A C 1
ATOM 871 O O . LEU A 1 116 ? 11.663 -1.987 -11.431 1.00 74.62 116 LEU A O 1
ATOM 875 N N . ASP A 1 117 ? 10.370 -3.833 -11.279 1.00 80.38 117 ASP A N 1
ATOM 876 C CA . ASP A 1 117 ? 9.522 -3.333 -10.215 1.00 80.38 117 ASP A CA 1
ATOM 877 C C . ASP A 1 117 ? 10.176 -3.708 -8.888 1.00 80.38 117 ASP A C 1
ATOM 879 O O . ASP A 1 117 ? 10.618 -4.845 -8.699 1.00 80.38 117 ASP A O 1
ATOM 883 N N . THR A 1 118 ? 10.264 -2.754 -7.966 1.00 85.75 118 THR A N 1
ATOM 884 C CA . THR A 1 118 ? 10.777 -3.015 -6.619 1.00 85.75 118 THR A CA 1
ATOM 885 C C . THR A 1 118 ? 9.723 -2.702 -5.589 1.00 85.75 118 THR A C 1
ATOM 887 O O . THR A 1 118 ? 8.965 -1.752 -5.757 1.00 85.75 118 THR A O 1
ATOM 890 N N . TYR A 1 119 ? 9.642 -3.497 -4.527 1.00 87.56 119 TYR A N 1
ATOM 891 C CA . TYR A 1 119 ? 8.672 -3.250 -3.471 1.00 87.56 119 TYR A CA 1
ATOM 892 C C . TYR A 1 119 ? 9.074 -3.831 -2.122 1.00 87.56 119 TYR A C 1
ATOM 894 O O . TYR A 1 119 ? 9.864 -4.768 -2.016 1.00 87.56 119 TYR A O 1
ATOM 902 N N . GLU A 1 120 ? 8.488 -3.271 -1.072 1.00 90.31 120 GLU A N 1
ATOM 903 C CA . GLU A 1 120 ? 8.648 -3.716 0.305 1.00 90.31 120 GLU A CA 1
ATOM 904 C C . GLU A 1 120 ? 7.446 -3.301 1.162 1.00 90.31 120 GLU A C 1
ATOM 906 O O . GLU A 1 120 ? 6.673 -2.408 0.810 1.00 90.31 120 GLU A O 1
ATOM 911 N N . ILE A 1 121 ? 7.313 -3.931 2.330 1.00 90.56 121 ILE A N 1
ATOM 912 C CA . ILE A 1 121 ? 6.447 -3.436 3.401 1.00 90.56 121 ILE A CA 1
ATOM 913 C C . ILE A 1 121 ? 7.346 -2.867 4.497 1.00 90.56 121 ILE A C 1
ATOM 915 O O . ILE A 1 121 ? 8.170 -3.588 5.059 1.00 90.56 121 ILE A O 1
ATOM 919 N N . SER A 1 122 ? 7.169 -1.589 4.821 1.00 88.81 122 SER A N 1
ATOM 920 C CA . SER A 1 122 ? 7.895 -0.900 5.883 1.00 88.81 122 SER A CA 1
ATOM 921 C C . SER A 1 122 ? 6.990 -0.622 7.078 1.00 88.81 122 SER A C 1
ATOM 923 O O . SER A 1 122 ? 5.896 -0.072 6.951 1.00 88.81 122 SER A O 1
ATOM 925 N N . ILE A 1 123 ? 7.492 -0.973 8.261 1.00 89.12 123 ILE A N 1
ATOM 926 C CA . ILE A 1 123 ? 6.903 -0.623 9.562 1.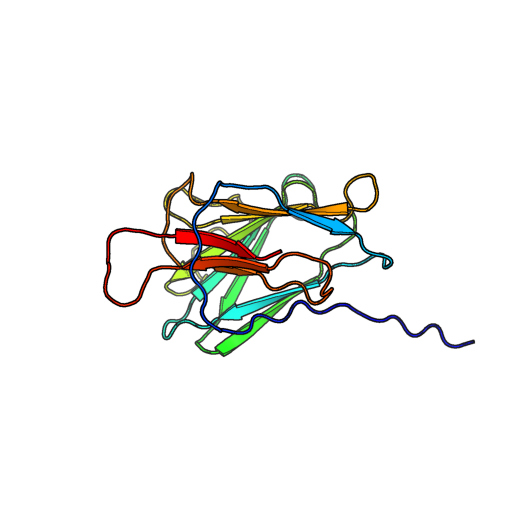00 89.12 123 ILE A CA 1
ATOM 927 C C . ILE A 1 123 ? 7.728 0.436 10.301 1.00 89.12 123 ILE A C 1
ATOM 929 O O . ILE A 1 123 ? 7.526 0.674 11.489 1.00 89.12 123 ILE A O 1
ATOM 933 N N . GLN A 1 124 ? 8.688 1.073 9.619 1.00 89.12 124 GLN A N 1
ATOM 934 C CA . GLN A 1 124 ? 9.595 2.042 10.241 1.00 89.12 124 GLN A CA 1
ATOM 935 C C . GLN A 1 124 ? 8.847 3.268 10.779 1.00 89.12 124 GLN A C 1
ATOM 937 O O . GLN A 1 124 ? 9.211 3.810 11.819 1.00 89.12 124 GLN A O 1
ATOM 942 N N . ALA A 1 125 ? 7.789 3.688 10.083 1.00 86.38 125 ALA A N 1
ATOM 943 C CA . ALA A 1 125 ? 6.934 4.782 10.524 1.00 86.38 125 ALA A CA 1
ATOM 944 C C . ALA A 1 125 ? 5.914 4.351 11.587 1.00 86.38 125 ALA A C 1
ATOM 946 O O . ALA A 1 125 ? 5.286 5.216 12.186 1.00 86.38 125 ALA A O 1
ATOM 947 N N . GLY A 1 126 ? 5.740 3.051 11.825 1.00 88.69 126 GLY A N 1
ATOM 948 C CA . GLY A 1 126 ? 4.750 2.480 12.728 1.00 88.69 126 GLY A CA 1
ATOM 949 C C . GLY A 1 126 ? 4.037 1.278 12.113 1.00 88.69 126 GLY A C 1
ATOM 950 O O . GLY A 1 126 ? 4.325 0.855 10.996 1.00 88.69 126 GLY A O 1
ATOM 951 N N . PHE A 1 127 ? 3.094 0.725 12.867 1.00 85.62 127 PHE A N 1
ATOM 952 C CA . PHE A 1 127 ? 2.242 -0.370 12.426 1.00 85.62 127 PHE A CA 1
ATOM 953 C C . PHE A 1 127 ? 0.816 -0.100 12.899 1.00 85.62 127 PHE A C 1
ATOM 955 O O . PHE A 1 127 ? 0.599 0.133 14.088 1.00 85.62 127 PHE A O 1
ATOM 962 N N . ASN A 1 128 ? -0.150 -0.175 11.986 1.00 88.81 128 ASN A N 1
ATOM 963 C CA . ASN A 1 128 ? -1.572 -0.051 12.312 1.00 88.81 128 ASN A CA 1
ATOM 964 C C . ASN A 1 128 ? -2.387 -1.241 11.797 1.00 88.81 128 ASN A C 1
ATOM 966 O O . ASN A 1 128 ? -3.141 -1.846 12.551 1.00 88.81 128 ASN A O 1
ATOM 970 N N . ILE A 1 129 ? -2.219 -1.593 10.523 1.00 90.06 129 ILE A N 1
ATOM 971 C CA . ILE A 1 129 ? -2.974 -2.640 9.836 1.00 90.06 129 ILE A CA 1
ATOM 972 C C . ILE A 1 129 ? -1.988 -3.583 9.151 1.00 90.06 129 ILE A C 1
ATOM 974 O O . ILE A 1 129 ? -0.923 -3.170 8.684 1.00 90.06 129 ILE A O 1
ATOM 978 N N . GLY A 1 130 ? -2.342 -4.867 9.104 1.00 90.19 130 GLY A N 1
ATOM 979 C CA . GLY A 1 130 ? -1.559 -5.856 8.378 1.00 90.19 130 GLY A CA 1
ATOM 980 C C . GLY A 1 130 ? -1.698 -5.693 6.864 1.00 90.19 130 GLY A C 1
ATOM 981 O O . GLY A 1 130 ? -2.807 -5.557 6.354 1.00 90.19 130 GLY A O 1
ATOM 982 N N . ILE A 1 131 ? -0.579 -5.752 6.145 1.00 91.25 131 ILE A N 1
ATOM 983 C CA . ILE A 1 131 ? -0.534 -5.674 4.679 1.00 91.25 131 ILE A CA 1
ATOM 984 C C . ILE A 1 131 ? 0.005 -6.993 4.131 1.00 91.25 131 ILE A C 1
ATOM 986 O O . ILE A 1 131 ? 0.927 -7.578 4.693 1.00 91.25 131 ILE A O 1
ATOM 990 N N . SER A 1 132 ? -0.555 -7.464 3.021 1.00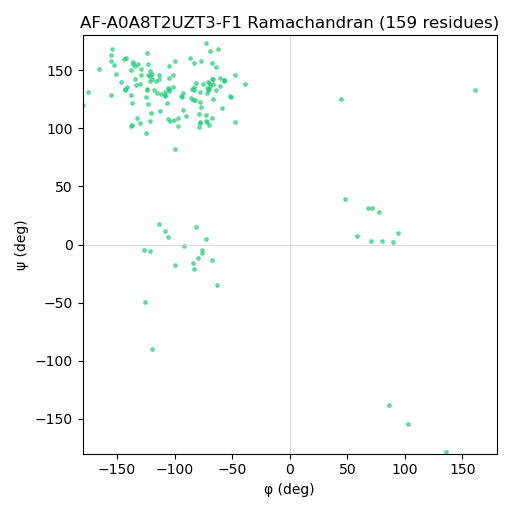 90.62 132 SER A N 1
ATOM 991 C CA . SER A 1 132 ? -0.016 -8.574 2.238 1.00 90.62 132 SER A CA 1
ATOM 992 C C . SER A 1 132 ? -0.024 -8.190 0.766 1.00 90.62 132 SER A C 1
ATOM 994 O O . SER A 1 132 ? -0.982 -7.596 0.285 1.00 90.62 132 SER A O 1
ATOM 996 N N . VAL A 1 133 ? 1.054 -8.515 0.068 1.00 88.94 133 VAL A N 1
ATOM 997 C CA . VAL A 1 133 ? 1.286 -8.239 -1.345 1.00 88.94 133 VAL A CA 1
ATOM 998 C C . VAL A 1 133 ? 1.565 -9.577 -2.010 1.00 88.94 133 VAL A C 1
ATOM 1000 O O . VAL A 1 133 ? 2.498 -10.288 -1.630 1.00 88.94 133 VAL A O 1
ATOM 1003 N N . ALA A 1 134 ? 0.741 -9.916 -2.992 1.00 87.56 134 ALA A N 1
ATOM 1004 C CA . ALA A 1 134 ? 0.840 -11.155 -3.748 1.00 87.56 134 ALA A CA 1
ATOM 1005 C C . ALA A 1 134 ? 0.936 -10.813 -5.242 1.00 87.56 134 ALA A C 1
ATOM 1007 O O . ALA A 1 134 ? -0.095 -10.552 -5.876 1.00 87.56 134 ALA A O 1
ATOM 1008 N N . PRO A 1 135 ? 2.158 -10.753 -5.801 1.00 83.19 135 PRO A N 1
ATOM 1009 C CA . PRO A 1 135 ? 2.351 -10.612 -7.237 1.00 83.19 135 PRO A CA 1
ATOM 1010 C C . PRO A 1 135 ? 1.659 -11.747 -7.992 1.00 83.19 135 PRO A C 1
ATOM 1012 O O . PRO A 1 135 ? 1.694 -12.896 -7.557 1.00 83.19 135 PRO A O 1
ATOM 1015 N N . THR A 1 136 ? 1.062 -11.455 -9.148 1.00 79.50 136 THR A N 1
ATOM 1016 C CA . THR A 1 136 ? 0.547 -12.516 -10.032 1.00 79.50 136 THR A CA 1
ATOM 1017 C C . THR A 1 136 ? 1.589 -13.116 -10.946 1.00 79.50 136 THR A C 1
ATOM 1019 O O . THR A 1 136 ? 1.361 -14.202 -11.474 1.00 79.50 136 THR A O 1
ATOM 1022 N N . ASN A 1 137 ? 2.738 -12.460 -11.108 1.00 75.44 137 ASN A N 1
ATOM 1023 C CA . ASN A 1 137 ? 3.901 -13.129 -11.657 1.00 75.44 137 ASN A CA 1
ATOM 1024 C C . ASN A 1 137 ? 4.454 -14.090 -10.584 1.00 75.44 137 ASN A C 1
ATOM 1026 O O . ASN A 1 137 ? 4.978 -13.613 -9.576 1.00 75.44 137 ASN A O 1
ATOM 1030 N N . PRO A 1 138 ? 4.366 -15.421 -10.774 1.00 70.69 138 PRO A N 1
ATOM 1031 C CA . PRO A 1 138 ? 4.778 -16.389 -9.760 1.00 70.69 138 PRO A CA 1
ATOM 1032 C C . PRO A 1 138 ? 6.289 -16.395 -9.511 1.00 70.69 138 PRO A C 1
ATOM 1034 O O . PRO A 1 138 ? 6.726 -16.976 -8.524 1.00 70.69 138 PRO A O 1
ATOM 1037 N N . SER A 1 139 ? 7.096 -15.772 -10.380 1.00 77.88 139 SER A N 1
ATOM 1038 C CA . SER A 1 139 ? 8.530 -15.594 -10.127 1.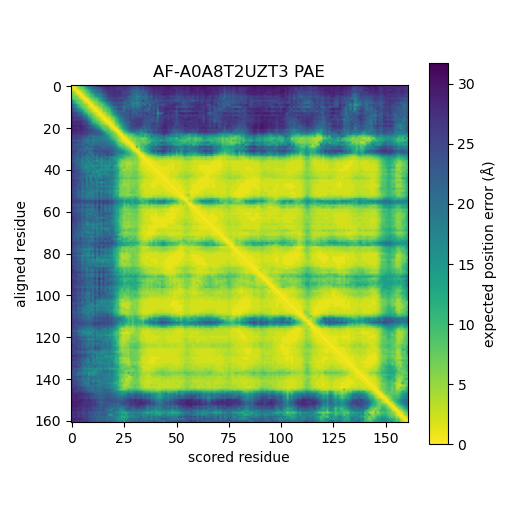00 77.88 139 SER A CA 1
ATOM 1039 C C . SER A 1 139 ? 8.828 -14.490 -9.113 1.00 77.88 139 SER A C 1
ATOM 1041 O O . SER A 1 139 ? 9.990 -14.295 -8.767 1.00 77.88 139 SER A O 1
ATOM 1043 N N . CYS A 1 140 ? 7.817 -13.725 -8.696 1.00 79.00 140 CYS A N 1
ATOM 1044 C CA . CYS A 1 140 ? 7.990 -12.574 -7.829 1.00 79.00 140 CYS A CA 1
ATOM 1045 C C . CYS A 1 140 ? 7.528 -12.883 -6.403 1.00 79.00 140 CYS A C 1
ATOM 1047 O O . CYS A 1 140 ? 6.451 -13.452 -6.203 1.00 79.00 140 CYS A O 1
ATOM 1049 N N . PRO A 1 141 ? 8.332 -12.510 -5.397 1.00 82.25 141 PRO A N 1
ATOM 1050 C CA . PRO A 1 141 ? 8.113 -12.945 -4.028 1.00 82.25 141 PRO A CA 1
ATOM 1051 C C . PRO A 1 141 ? 6.871 -12.293 -3.424 1.00 82.25 141 PRO A C 1
ATOM 1053 O O . PRO A 1 141 ? 6.684 -11.078 -3.479 1.00 82.25 141 PRO A O 1
ATOM 1056 N N . SER A 1 142 ? 6.033 -13.080 -2.763 1.00 84.88 142 SER A N 1
ATOM 1057 C CA . SER A 1 142 ? 4.955 -12.507 -1.954 1.00 84.88 142 SER A CA 1
ATOM 1058 C C . SER A 1 142 ? 5.526 -11.951 -0.654 1.00 84.88 142 SER A C 1
ATOM 1060 O O . SER A 1 142 ? 6.354 -12.598 -0.013 1.00 84.88 142 SER A O 1
ATOM 1062 N N . VAL A 1 143 ? 5.063 -10.779 -0.228 1.00 85.06 143 VAL A N 1
ATOM 1063 C CA . VAL A 1 143 ? 5.470 -10.173 1.048 1.00 85.06 143 VAL A CA 1
ATOM 1064 C C . VAL A 1 143 ? 4.261 -9.908 1.917 1.00 85.06 143 VAL A C 1
ATOM 1066 O O . VAL A 1 143 ? 3.178 -9.598 1.430 1.00 85.06 143 VAL A O 1
ATOM 1069 N N . PHE A 1 144 ? 4.411 -10.035 3.224 1.00 88.06 144 PHE A N 1
ATOM 1070 C CA . PHE A 1 144 ? 3.336 -9.719 4.150 1.00 88.06 144 PHE A CA 1
ATOM 1071 C C . PHE A 1 144 ? 3.891 -9.249 5.479 1.00 88.06 144 PHE A C 1
ATOM 1073 O O . PHE A 1 144 ? 4.925 -9.726 5.926 1.00 88.06 144 PHE A O 1
ATOM 1080 N N . CYS A 1 145 ? 3.177 -8.336 6.125 1.00 87.12 145 CYS A N 1
ATOM 1081 C CA . CYS A 1 145 ? 3.397 -7.960 7.504 1.00 87.12 145 CYS A CA 1
ATOM 1082 C C . CYS A 1 145 ? 2.063 -7.999 8.235 1.00 87.12 145 CYS A C 1
ATOM 1084 O O . CYS A 1 145 ? 1.211 -7.140 8.025 1.00 87.12 145 CYS A O 1
ATOM 1086 N N . LEU A 1 146 ? 1.858 -9.037 9.043 1.00 84.25 146 LEU A N 1
ATOM 1087 C CA . LEU A 1 146 ? 0.579 -9.333 9.688 1.00 84.25 146 LEU A CA 1
ATOM 1088 C C . LEU A 1 146 ? 0.755 -9.393 11.209 1.00 84.25 146 LEU A C 1
ATOM 1090 O O . LEU A 1 146 ? 1.844 -9.691 11.707 1.00 84.25 146 LEU A O 1
ATOM 1094 N N . VAL A 1 147 ? -0.330 -9.143 11.948 1.00 73.38 147 VAL A N 1
ATOM 1095 C CA . VAL A 1 147 ? -0.382 -9.427 13.389 1.00 73.38 147 VAL A CA 1
ATOM 1096 C C . VAL A 1 147 ? -0.793 -10.889 13.576 1.00 73.38 147 VAL A C 1
ATOM 1098 O O . VAL A 1 147 ? -1.830 -11.292 13.041 1.00 73.38 147 VAL A O 1
ATOM 1101 N N . PRO A 1 148 ? -0.029 -11.700 14.325 1.00 58.81 148 PRO A N 1
ATOM 1102 C C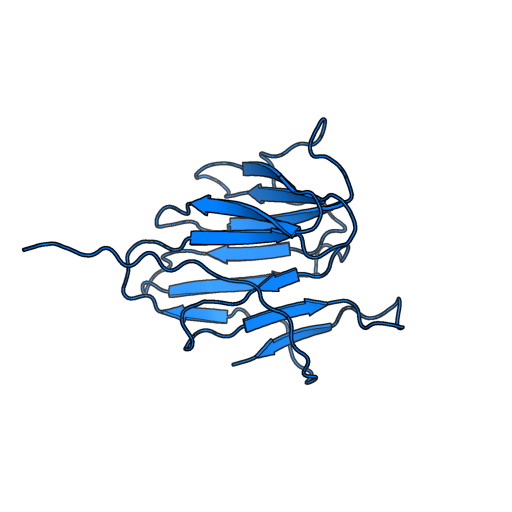A . PRO A 1 148 ? -0.446 -13.046 14.681 1.00 58.81 148 PRO A CA 1
ATOM 1103 C C . PRO A 1 148 ? -1.741 -13.019 15.497 1.00 58.81 148 PRO A C 1
ATOM 1105 O O . PRO A 1 148 ? -1.884 -12.242 16.445 1.00 58.81 148 PRO A O 1
ATOM 1108 N N . ILE A 1 149 ? -2.669 -13.918 15.175 1.00 52.84 149 ILE A N 1
ATOM 1109 C CA . ILE A 1 149 ? -3.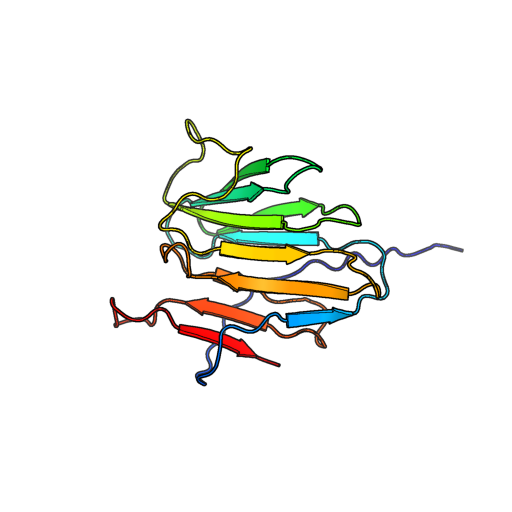860 -14.149 15.997 1.00 52.84 149 ILE A CA 1
ATOM 1110 C C . ILE A 1 149 ? -3.385 -14.567 17.400 1.00 52.84 149 ILE A C 1
ATOM 1112 O O . ILE A 1 149 ? -2.713 -15.584 17.548 1.00 52.84 149 ILE A O 1
ATOM 1116 N N . GLY A 1 150 ? -3.712 -13.770 18.422 1.00 51.16 150 GLY A N 1
ATOM 1117 C CA . GLY A 1 150 ? -3.380 -14.059 19.824 1.00 51.16 150 GLY A CA 1
ATOM 1118 C C . GLY A 1 150 ? -2.082 -13.442 20.362 1.00 51.16 150 GLY A C 1
ATOM 1119 O O . GLY A 1 150 ? -1.674 -13.790 21.467 1.00 51.16 150 GLY A O 1
ATOM 1120 N N . SER A 1 151 ? -1.418 -12.529 19.644 1.00 48.66 151 SER A N 1
ATOM 1121 C CA . SER A 1 151 ? -0.268 -11.783 20.185 1.00 48.66 151 SER A CA 1
ATOM 1122 C C . SER A 1 151 ? -0.330 -10.299 19.810 1.00 48.66 151 SER A C 1
ATOM 1124 O O . SER A 1 151 ? 0.019 -9.944 18.687 1.00 48.66 151 SER A O 1
ATOM 1126 N N . PRO A 1 152 ? -0.725 -9.407 20.739 1.00 46.09 152 PRO A N 1
ATOM 1127 C CA . PRO A 1 152 ? -0.911 -7.981 20.456 1.00 46.09 152 PRO A CA 1
ATOM 1128 C C . PRO A 1 152 ? 0.397 -7.187 20.266 1.00 46.09 152 PRO A C 1
ATOM 1130 O O . PRO A 1 152 ? 0.339 -5.970 20.143 1.00 46.09 152 PRO A O 1
ATOM 1133 N N . ALA A 1 153 ? 1.571 -7.833 20.271 1.00 44.72 153 ALA A N 1
ATOM 1134 C CA . ALA A 1 153 ? 2.850 -7.143 20.471 1.00 44.72 153 ALA A CA 1
ATOM 1135 C C . ALA A 1 153 ? 3.938 -7.379 19.405 1.00 44.72 153 ALA A C 1
ATOM 1137 O O . ALA A 1 153 ? 4.982 -6.741 19.495 1.00 44.72 153 ALA A O 1
ATOM 1138 N N . LEU A 1 154 ? 3.743 -8.247 18.405 1.00 46.94 154 LEU A N 1
ATOM 1139 C CA . LEU A 1 154 ? 4.750 -8.444 17.351 1.00 46.94 154 LEU A CA 1
ATOM 1140 C C . LEU A 1 154 ? 4.119 -8.550 15.962 1.00 46.94 154 LEU A C 1
ATOM 1142 O O . LEU A 1 154 ? 3.626 -9.609 15.568 1.00 46.94 154 LEU A O 1
ATOM 1146 N N . SER A 1 155 ? 4.195 -7.460 15.200 1.00 51.91 155 SER A N 1
ATOM 1147 C CA . SER A 1 155 ? 4.073 -7.502 13.747 1.00 51.91 155 SER A CA 1
ATOM 1148 C C . SER A 1 155 ? 5.281 -8.245 13.172 1.00 51.91 155 SER A C 1
ATOM 1150 O O . SER A 1 155 ? 6.430 -7.921 13.469 1.00 51.91 155 SER A O 1
ATOM 1152 N N . HIS A 1 156 ? 5.028 -9.281 12.373 1.00 61.31 156 HIS A N 1
ATOM 1153 C CA . HIS A 1 156 ? 6.085 -10.031 11.698 1.00 61.31 156 HIS A CA 1
ATOM 1154 C C . HIS A 1 156 ? 5.972 -9.801 10.197 1.00 61.31 156 HIS A C 1
ATOM 1156 O O . HIS A 1 156 ? 4.975 -10.190 9.584 1.00 61.31 156 HIS A O 1
ATOM 1162 N N . CYS A 1 157 ? 6.990 -9.158 9.625 1.00 62.03 157 CYS A N 1
ATOM 1163 C CA . CYS A 1 157 ? 7.107 -8.984 8.186 1.00 62.03 157 CYS A CA 1
ATOM 1164 C C . CYS A 1 157 ? 7.950 -10.127 7.589 1.00 62.03 157 CYS A C 1
ATOM 1166 O O . CYS A 1 157 ? 9.038 -10.420 8.085 1.00 62.03 157 CYS A O 1
ATOM 1168 N N . HIS A 1 158 ? 7.446 -10.771 6.539 1.00 62.97 158 HIS A N 1
ATOM 1169 C CA . HIS A 1 158 ? 8.073 -11.899 5.853 1.00 62.97 158 HIS A CA 1
ATOM 1170 C C . HIS A 1 158 ? 8.011 -11.709 4.336 1.00 62.97 158 HIS A C 1
ATOM 1172 O O . HIS A 1 158 ? 6.992 -11.264 3.806 1.00 62.97 158 HIS A O 1
ATOM 1178 N N . GLY A 1 159 ? 9.078 -12.109 3.644 1.00 48.94 159 GLY A N 1
ATOM 1179 C CA . GLY A 1 159 ? 9.085 -12.330 2.200 1.00 48.94 159 GLY A CA 1
ATOM 1180 C C . GLY A 1 159 ? 9.162 -13.826 1.910 1.00 48.94 159 GLY A C 1
ATOM 1181 O O . GLY A 1 159 ? 10.019 -14.519 2.458 1.00 48.94 159 GLY A O 1
ATOM 1182 N N . ARG A 1 160 ? 8.258 -14.335 1.074 1.00 46.66 160 ARG A N 1
ATOM 1183 C CA . ARG A 1 160 ? 8.282 -15.707 0.565 1.00 46.66 160 ARG A CA 1
ATOM 1184 C C . ARG A 1 160 ? 8.729 -15.650 -0.893 1.00 46.66 160 ARG A C 1
ATOM 1186 O O . ARG A 1 160 ? 7.986 -15.139 -1.730 1.00 46.66 160 ARG A O 1
ATOM 1193 N N . ALA A 1 161 ? 9.961 -16.095 -1.133 1.00 41.16 161 ALA A N 1
ATOM 1194 C CA . ALA A 1 161 ? 10.516 -16.320 -2.467 1.00 41.16 161 ALA A CA 1
ATOM 1195 C C . ALA A 1 161 ? 9.950 -17.599 -3.091 1.00 41.16 161 ALA A C 1
ATOM 1197 O O . ALA A 1 161 ? 9.606 -18.526 -2.316 1.00 41.16 161 ALA A O 1
#

InterPro domains:
  IPR037176 Osmotin/thaumatin-like superfamily [G3DSA:2.60.110.10] (35-159)
  IPR037176 Osmotin/thaumatin-like superfamily [SSF49870] (37-150)

Sequence (161 aa):
MYSLSLSLSLSLSLSLSLSLSRHGTHECSHSSSSTNVHVVNRTPSTLCAKYWVPNHIGGRCEELRPHEAYDVETTPEWSGATMWAVEGVCSGQPCNNGPPFGVTQFNFNIGGSPALDTYEISIQAGFNIGISVAPTNPSCPSVFCLVPIGSPALSHCHGRA

Solvent-accessible surface area (backbone atoms only — not comparable to full-atom values): 9491 Å² total; per-residue (Å²): 137,82,84,80,80,81,77,56,59,31,58,73,78,92,79,92,82,92,71,92,60,74,98,57,83,42,69,33,82,60,97,63,85,55,59,38,50,50,46,68,34,85,49,96,53,40,25,19,36,34,34,22,26,66,100,73,85,39,33,46,62,48,69,27,47,58,72,32,69,50,80,44,83,49,61,70,60,38,56,72,23,37,31,40,59,44,84,42,70,47,83,95,55,91,34,59,55,74,85,65,78,47,31,28,31,41,38,36,28,35,56,36,92,88,48,29,30,36,37,38,75,43,54,86,52,25,70,71,57,63,49,71,48,31,54,63,55,82,92,29,54,31,36,36,32,40,64,52,92,94,44,100,81,55,77,51,60,36,72,48,121

Organism: Ceratopteris richardii (NCBI:txid49495)

Radius of gyration: 15.59 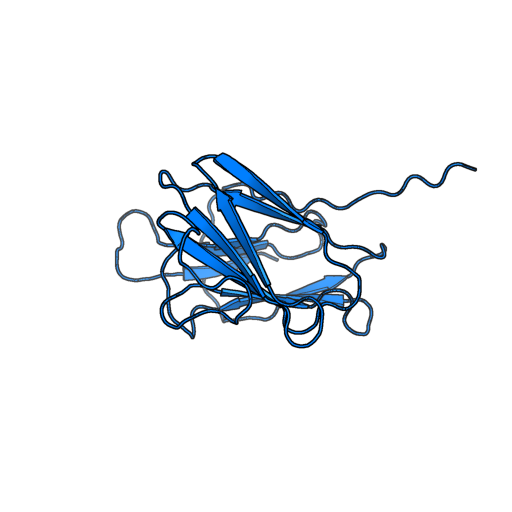Å; Cα contacts (8 Å, |Δi|>4): 366; chains: 1; bounding box: 33×35×56 Å

Secondary structure (DSSP, 8-state):
--------B----------------EEEE-SSS--EEEEE--SSS-EEEEEEETTTTEEEEEEE-TT-EEEEEPPTT--SEEEEEEES--TTS--SSPPPTT--EEEEEEEETTTEEEEEEE-TT--SS-EEE--SSTTS-EEEEEPPTT-TT--EEEEE-

pLDDT: mean 73.27, std 22.53, range [20.45, 96.44]

Nearest PDB structures (foldseek):
  7u8t-assembly1_B  TM=5.332E-01  e=2.870E+00  Thermochaetoides thermophila
  6rpy-assembly1_A  TM=5.460E-01  e=6.569E+00  Mus musculus
  6tpw-assembly1_A  TM=3.871E-01  e=3.353E+00  Homo sapiens

Foldseek 3Di:
DDDDDDAFEWDDDDDDDDDDDDFDKWKDADPDQWHKYKAFAQDQFWKWKKKAQPPDDFMDTDIHHHGRIDIDTDHAWRDFMKIWMDGDDCPPPDRRDDDAAATWIWTWTQLPPVRMIIITIDCPSHYDAKDWTGGPPPVTWIWIFHDDDPDPPDTGIDTGD

Mean predicted aligned error: 10.93 Å